Protein AF-A0A379V2P6-F1 (afdb_monomer_lite)

Radius of gyration: 12.59 Å; chains: 1; bounding box: 32×20×28 Å

Secondary structure (DSSP, 8-state):
-BTTSHHHHHHGGG--S----EESSTT-SEEEEEEEEETTEEEEEEEETTS--EEEEESS-SHHHHHHHHTT--

InterPro domains:
  IPR036565 Mur-like, catalytic domain superfamily [G3DSA:3.40.1190.10] (1-73)
  IPR036565 Mur-like, catalytic domain superfamily [SSF53623] (1-71)
  IPR050061 Peptidoglycan biosynthesis MurCDEF [PTHR43445] (1-71)

Organism: Salmonella enterica I (NCBI:txid59201)

Foldseek 3Di:
DECVDVVCVVCVVVPPDDDQYEYCDPPGQWHWADWDDDPQWTWTWIDHPPDDIDIDIGSHDDPVVVRVVSRPDD

Sequence (74 aa):
MCVDDPVIRELLPRVGRQTTTYGFSEDADVRVEDYQQIGPQGHFTLLRQGMPDLHVTLNAPGRHNALNAAAQWR

pLDDT: mean 94.89, std 5.25, range [61.75, 98.62]

Structure (mmCIF, N/CA/C/O backbone):
data_AF-A0A379V2P6-F1
#
_entry.id   AF-A0A379V2P6-F1
#
loop_
_atom_site.group_PDB
_atom_site.id
_atom_site.type_symbol
_atom_site.label_atom_id
_atom_site.label_alt_id
_atom_site.label_comp_id
_atom_site.label_asym_id
_atom_site.label_entity_id
_atom_site.label_seq_id
_atom_site.pdbx_PDB_ins_code
_atom_site.Cartn_x
_atom_site.Cartn_y
_atom_site.Cartn_z
_atom_site.occupancy
_atom_site.B_iso_or_equiv
_atom_site.auth_seq_id
_atom_site.auth_comp_id
_atom_site.auth_asym_id
_atom_site.auth_atom_id
_atom_site.pdbx_PDB_model_num
ATOM 1 N N . MET A 1 1 ? -6.627 -7.816 5.996 1.00 92.62 1 MET A N 1
ATOM 2 C CA . MET A 1 1 ? -7.476 -8.344 4.906 1.00 92.62 1 MET A CA 1
ATOM 3 C C . MET A 1 1 ? -7.505 -7.319 3.791 1.00 92.62 1 MET A C 1
ATOM 5 O O . MET A 1 1 ? -7.633 -6.141 4.099 1.00 92.62 1 MET A O 1
ATOM 9 N N . CYS A 1 2 ? -7.326 -7.741 2.538 1.00 95.94 2 CYS A N 1
ATOM 10 C CA . CYS A 1 2 ? -7.253 -6.803 1.420 1.00 95.94 2 CYS A CA 1
ATOM 11 C C . CYS A 1 2 ? -8.646 -6.245 1.088 1.00 95.94 2 CYS A C 1
ATOM 13 O O . CYS A 1 2 ? -9.511 -7.019 0.696 1.00 95.94 2 CYS A O 1
ATOM 15 N N . VAL A 1 3 ? -8.872 -4.938 1.245 1.00 96.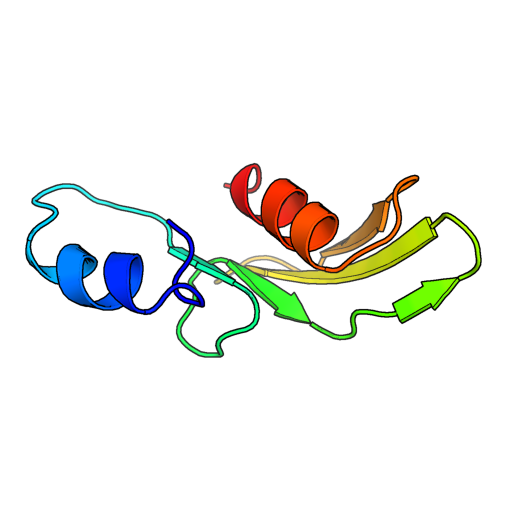44 3 VAL A N 1
ATOM 16 C CA . VAL A 1 3 ? -10.176 -4.293 0.950 1.00 96.44 3 VAL A CA 1
ATOM 17 C C . VAL A 1 3 ? -10.350 -3.896 -0.517 1.00 96.44 3 VAL A C 1
ATOM 19 O O . VAL A 1 3 ? -11.439 -3.477 -0.912 1.00 96.44 3 VAL A O 1
ATOM 22 N N . ASP A 1 4 ? -9.298 -4.043 -1.324 1.00 95.88 4 ASP A N 1
ATOM 23 C CA . ASP A 1 4 ? -9.357 -3.834 -2.775 1.00 95.88 4 ASP A CA 1
ATOM 24 C C . ASP A 1 4 ? -10.011 -5.021 -3.498 1.00 95.88 4 ASP A C 1
ATOM 26 O O . ASP A 1 4 ? -10.450 -4.890 -4.639 1.00 95.88 4 ASP A O 1
ATOM 30 N N . ASP A 1 5 ? -10.081 -6.185 -2.843 1.00 96.00 5 ASP A N 1
ATOM 31 C CA . ASP A 1 5 ? -10.813 -7.340 -3.348 1.00 96.00 5 ASP A CA 1
ATOM 32 C C . ASP A 1 5 ? -12.304 -7.204 -2.968 1.00 96.00 5 ASP A C 1
ATOM 34 O O . ASP A 1 5 ? -12.633 -7.137 -1.777 1.00 96.00 5 ASP A O 1
ATOM 38 N N . PRO A 1 6 ? -13.226 -7.166 -3.948 1.00 94.4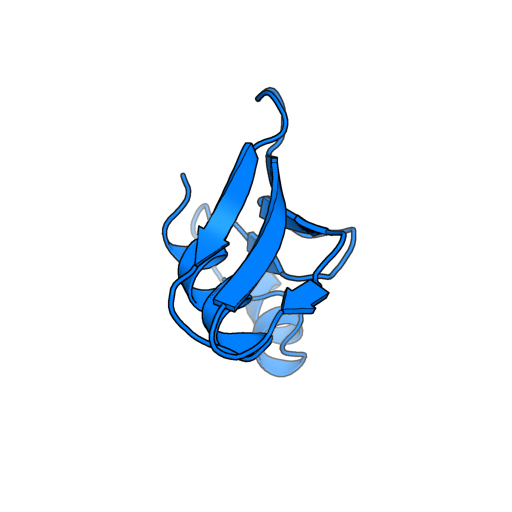4 6 PRO A N 1
ATOM 39 C CA . PRO A 1 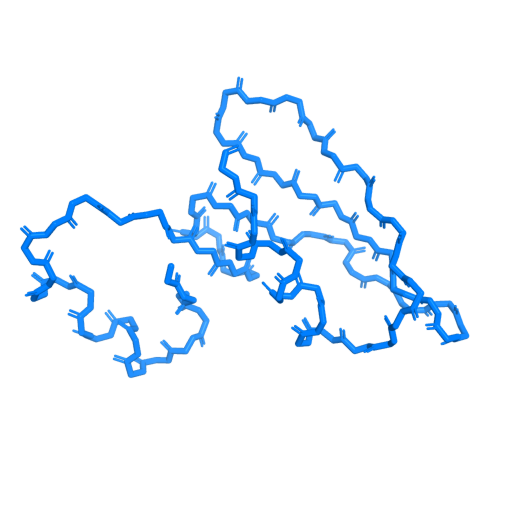6 ? -14.646 -6.944 -3.686 1.00 94.44 6 PRO A CA 1
ATOM 40 C C . PRO A 1 6 ? -15.300 -8.093 -2.909 1.00 94.44 6 PRO A C 1
ATOM 42 O O . PRO A 1 6 ? -16.189 -7.842 -2.097 1.00 94.44 6 PRO A O 1
ATOM 45 N N . VAL A 1 7 ? -14.844 -9.334 -3.101 1.00 96.19 7 VAL A N 1
ATOM 46 C CA . VAL A 1 7 ? -15.352 -10.501 -2.365 1.00 96.19 7 VAL A CA 1
ATOM 47 C C . VAL A 1 7 ? -14.910 -10.414 -0.910 1.00 96.19 7 VAL A C 1
ATOM 49 O O . VAL A 1 7 ? -15.709 -10.622 0.002 1.00 96.19 7 VAL A O 1
ATOM 52 N N . ILE A 1 8 ? -13.649 -10.051 -0.663 1.00 94.75 8 ILE A N 1
ATOM 53 C CA . ILE A 1 8 ? -13.166 -9.818 0.702 1.00 94.75 8 ILE A CA 1
ATOM 54 C C . ILE A 1 8 ? -13.941 -8.679 1.362 1.00 94.75 8 ILE A C 1
ATOM 56 O O . ILE A 1 8 ? -14.377 -8.829 2.505 1.00 94.75 8 ILE A O 1
ATOM 60 N N . ARG A 1 9 ? -14.153 -7.572 0.646 1.00 94.44 9 ARG A N 1
ATOM 61 C CA . ARG A 1 9 ? -14.918 -6.418 1.130 1.00 94.44 9 ARG A CA 1
ATOM 62 C C . ARG A 1 9 ? -16.346 -6.800 1.531 1.00 94.44 9 ARG A C 1
ATOM 64 O O . ARG A 1 9 ? -16.796 -6.391 2.597 1.00 94.44 9 ARG A O 1
ATOM 71 N N . GLU A 1 10 ? -17.026 -7.628 0.740 1.00 95.00 10 GLU A N 1
ATOM 72 C CA . GLU A 1 10 ? -18.365 -8.148 1.057 1.00 95.00 10 GLU A CA 1
ATOM 73 C C . GLU A 1 10 ? -18.369 -9.052 2.302 1.00 95.00 10 GLU A C 1
ATOM 75 O O . GLU A 1 10 ? -19.313 -9.040 3.096 1.00 95.00 10 GLU A O 1
ATOM 80 N N . LEU A 1 11 ? -17.308 -9.835 2.503 1.00 93.25 11 LEU A N 1
ATOM 81 C CA . LEU A 1 11 ? -17.209 -10.776 3.619 1.00 93.25 11 LEU A CA 1
ATOM 82 C C . LEU A 1 11 ? -16.795 -10.121 4.943 1.00 93.25 11 LEU A C 1
ATOM 84 O O . LEU A 1 11 ? -17.103 -10.679 5.999 1.00 93.25 11 LEU A O 1
ATOM 88 N N . LEU A 1 12 ? -16.132 -8.959 4.921 1.00 92.25 12 LEU A N 1
ATOM 89 C CA . LEU A 1 12 ? -15.605 -8.283 6.117 1.00 92.25 12 LEU A CA 1
ATOM 90 C C . LEU A 1 12 ? -16.623 -8.105 7.259 1.00 92.25 12 LEU A C 1
ATOM 92 O O . LEU A 1 12 ? -16.276 -8.463 8.386 1.00 92.25 12 LEU A O 1
ATOM 96 N N . PRO A 1 13 ? -17.877 -7.658 7.028 1.00 90.88 13 PRO A N 1
ATOM 97 C CA . PRO A 1 13 ? -18.869 -7.502 8.099 1.00 90.88 13 PRO A CA 1
ATOM 98 C C . PRO A 1 13 ? -19.206 -8.806 8.836 1.00 90.88 13 PRO A C 1
ATOM 100 O O . PRO A 1 13 ? -19.721 -8.782 9.951 1.00 90.88 13 PRO A O 1
ATOM 103 N N . ARG A 1 14 ? -18.933 -9.960 8.216 1.00 92.94 14 ARG A N 1
ATOM 104 C CA . ARG A 1 14 ? -19.206 -11.294 8.770 1.00 92.94 14 ARG A CA 1
ATOM 105 C C . ARG A 1 14 ? -18.024 -11.844 9.573 1.00 92.94 14 ARG A C 1
ATOM 107 O O . ARG A 1 14 ? -18.145 -12.901 10.194 1.00 92.94 14 ARG A O 1
ATOM 114 N N . VAL A 1 15 ? -16.879 -11.159 9.571 1.00 89.69 15 VAL A N 1
ATOM 115 C CA . VAL A 1 15 ? -15.684 -11.558 10.318 1.00 89.69 15 VAL A CA 1
ATOM 116 C C . VAL A 1 15 ? -15.817 -11.081 11.765 1.00 89.69 15 VAL A C 1
ATOM 118 O O . VAL A 1 15 ? -15.547 -9.932 12.088 1.00 89.69 15 VAL A O 1
ATOM 121 N N . GLY A 1 16 ? -16.206 -11.980 12.672 1.00 87.19 16 GLY A N 1
ATOM 122 C CA . GLY A 1 16 ? -16.395 -11.683 14.103 1.00 87.19 16 GLY A CA 1
ATOM 123 C C . GLY A 1 16 ? -15.104 -11.485 14.913 1.00 87.19 16 GLY A C 1
ATOM 124 O O . GLY A 1 16 ? -15.046 -11.885 16.073 1.00 87.19 16 GLY A O 1
ATOM 125 N N . ARG A 1 17 ? -14.034 -10.962 14.305 1.00 88.75 17 ARG A N 1
ATOM 126 C CA . ARG A 1 17 ? -12.711 -10.784 14.927 1.00 88.75 17 ARG A CA 1
ATOM 127 C C . ARG A 1 17 ? -12.127 -9.442 14.513 1.00 88.75 17 ARG A C 1
ATOM 129 O O . ARG A 1 17 ? -12.298 -9.030 13.367 1.00 88.75 17 ARG A O 1
ATOM 136 N N . GLN A 1 18 ? -11.356 -8.817 15.402 1.00 85.50 18 GLN A N 1
ATOM 137 C CA . GLN A 1 18 ? -10.589 -7.628 15.039 1.00 85.50 18 GLN A CA 1
ATOM 138 C C . GLN A 1 18 ? -9.628 -7.962 13.891 1.00 85.50 18 GLN A C 1
ATOM 140 O O . GLN A 1 18 ? -8.807 -8.877 13.993 1.00 85.50 18 GLN A O 1
ATOM 145 N N . THR A 1 19 ? -9.754 -7.220 12.797 1.00 90.19 19 THR A N 1
ATOM 146 C CA . THR A 1 19 ? -9.012 -7.443 11.558 1.00 90.19 19 THR A CA 1
ATOM 147 C C . THR A 1 19 ? -8.416 -6.123 11.105 1.00 90.19 19 THR A C 1
ATOM 149 O O . THR A 1 19 ? -9.150 -5.159 10.953 1.00 90.19 19 THR A O 1
ATOM 152 N N . THR A 1 20 ? -7.110 -6.098 10.846 1.00 92.88 20 THR A N 1
ATOM 153 C CA . THR A 1 20 ? -6.457 -4.969 10.173 1.00 92.88 20 THR A CA 1
ATOM 154 C C . THR A 1 20 ? -6.646 -5.120 8.668 1.00 92.88 20 THR A C 1
ATOM 156 O O . THR A 1 20 ? -6.296 -6.158 8.086 1.00 92.88 20 THR A O 1
ATOM 159 N N . THR A 1 21 ? -7.239 -4.125 8.030 1.00 95.75 21 THR A N 1
ATOM 160 C CA . THR A 1 21 ? -7.437 -4.049 6.583 1.00 95.75 21 THR A CA 1
ATOM 161 C C . THR A 1 21 ? -6.241 -3.397 5.893 1.00 95.75 21 THR A C 1
ATOM 163 O O . THR A 1 21 ? -5.511 -2.615 6.492 1.00 95.75 21 THR A O 1
ATOM 166 N N . TYR A 1 22 ? -5.990 -3.767 4.640 1.00 97.38 22 TYR A N 1
ATOM 167 C CA . TYR A 1 22 ? -4.914 -3.173 3.848 1.00 97.38 22 TYR A CA 1
ATOM 168 C C . TYR A 1 22 ? -5.321 -3.043 2.381 1.00 97.38 22 TYR A C 1
ATOM 170 O O . TYR A 1 22 ? -6.182 -3.790 1.909 1.00 97.38 22 TYR A O 1
ATOM 178 N N . GLY A 1 23 ? -4.702 -2.124 1.647 1.00 97.62 23 GLY A N 1
ATOM 179 C CA . GLY A 1 23 ? -4.999 -1.934 0.229 1.00 97.62 23 GLY A CA 1
ATOM 180 C C . GLY A 1 23 ? -4.531 -0.594 -0.319 1.00 97.62 23 GLY A C 1
ATOM 181 O O . GLY A 1 23 ? -3.898 0.192 0.378 1.00 97.62 23 GLY A O 1
ATOM 182 N N . PHE A 1 24 ? -4.862 -0.338 -1.577 1.00 97.88 24 PHE A N 1
ATOM 183 C CA . PHE A 1 24 ? -4.816 0.983 -2.201 1.00 97.88 24 PHE A CA 1
ATOM 184 C C . PHE A 1 24 ? -6.065 1.814 -1.880 1.00 97.88 24 PHE A C 1
ATOM 186 O O . PHE A 1 24 ? -6.055 3.026 -2.079 1.00 97.88 24 PHE A O 1
ATOM 193 N N . SER A 1 25 ? -7.145 1.178 -1.420 1.00 97.19 25 SER A N 1
ATOM 194 C CA . SER A 1 25 ? -8.382 1.872 -1.064 1.00 97.19 25 SER A CA 1
ATOM 195 C C . SER A 1 25 ? -8.182 2.841 0.108 1.00 97.19 25 SER A C 1
ATOM 197 O O . SER A 1 25 ? -7.424 2.577 1.043 1.00 97.19 25 SER A O 1
ATOM 199 N N . GLU A 1 26 ? -8.888 3.972 0.072 1.00 95.50 26 GLU A N 1
ATOM 200 C CA . GLU A 1 26 ? -8.803 5.016 1.104 1.00 95.50 26 GLU A CA 1
ATOM 201 C C . GLU A 1 26 ? -9.329 4.569 2.473 1.00 95.50 26 GLU A C 1
ATOM 203 O O . GLU A 1 26 ? -8.909 5.093 3.500 1.00 95.50 26 GLU A O 1
ATOM 208 N N . ASP A 1 27 ? -10.210 3.571 2.484 1.00 94.69 27 ASP A N 1
ATOM 209 C CA . ASP A 1 27 ? -10.838 3.000 3.673 1.00 94.69 27 ASP A CA 1
ATOM 210 C C . ASP A 1 27 ? -10.057 1.824 4.287 1.00 94.69 27 ASP A C 1
ATOM 212 O O . ASP A 1 27 ? -10.570 1.149 5.177 1.00 94.69 27 ASP A O 1
ATOM 216 N N . ALA A 1 28 ? -8.825 1.566 3.836 1.00 96.06 28 ALA A N 1
ATOM 217 C CA . ALA A 1 28 ? -7.947 0.575 4.453 1.00 96.06 28 ALA A CA 1
ATOM 218 C C . ALA A 1 28 ? -7.226 1.131 5.698 1.00 96.06 28 ALA A C 1
ATOM 220 O O . ALA A 1 28 ? -6.781 2.278 5.704 1.00 96.06 28 ALA A O 1
ATOM 221 N N . ASP A 1 29 ? -7.013 0.297 6.722 1.00 95.50 29 ASP A N 1
ATOM 222 C CA . ASP A 1 29 ? -6.236 0.672 7.920 1.00 95.50 29 ASP A CA 1
ATOM 223 C C . ASP A 1 29 ? -4.745 0.893 7.599 1.00 95.50 29 ASP A C 1
ATOM 225 O O . ASP A 1 29 ? -4.096 1.770 8.177 1.00 95.50 29 ASP A O 1
ATOM 229 N N . VAL A 1 30 ? -4.204 0.090 6.674 1.00 97.25 30 VAL A N 1
ATOM 230 C CA . VAL A 1 30 ? -2.855 0.226 6.106 1.00 97.25 30 VAL A CA 1
ATOM 231 C C . VAL A 1 30 ? -2.970 0.498 4.610 1.00 97.25 30 VAL A C 1
ATOM 233 O O . VAL A 1 30 ? -3.373 -0.376 3.837 1.00 97.25 30 VAL A O 1
ATOM 236 N N . ARG A 1 31 ? -2.595 1.704 4.189 1.00 97.94 31 ARG A N 1
ATOM 237 C CA . ARG A 1 31 ? -2.784 2.164 2.808 1.00 97.94 31 ARG A CA 1
ATOM 238 C C . ARG A 1 31 ? -1.472 2.170 2.045 1.00 97.94 31 ARG A C 1
ATOM 240 O O . ARG A 1 31 ? -0.457 2.613 2.574 1.00 97.94 31 ARG A O 1
ATOM 247 N N . VAL A 1 32 ? -1.511 1.704 0.802 1.00 98.25 32 VAL A N 1
ATOM 248 C CA . VAL A 1 32 ? -0.417 1.839 -0.164 1.00 98.25 32 VAL A CA 1
ATOM 249 C C . VAL A 1 32 ? -0.680 3.073 -1.023 1.00 98.25 32 VAL A C 1
ATOM 251 O O . VAL A 1 32 ? -1.651 3.098 -1.778 1.00 98.25 32 VAL A O 1
ATOM 254 N N . GLU A 1 33 ? 0.203 4.063 -0.952 1.00 98.19 33 GLU A N 1
ATOM 255 C CA . GLU A 1 33 ? 0.167 5.275 -1.777 1.00 98.19 33 GLU A CA 1
ATOM 256 C C . GLU A 1 33 ? 1.421 5.419 -2.646 1.00 98.19 33 GLU A C 1
ATOM 258 O O . GLU A 1 33 ? 2.432 4.744 -2.434 1.00 98.19 33 GLU A O 1
ATOM 263 N N . ASP A 1 34 ? 1.328 6.287 -3.658 1.00 97.69 34 ASP A N 1
ATOM 264 C CA . ASP A 1 34 ? 2.435 6.694 -4.533 1.00 97.69 34 ASP A CA 1
ATOM 265 C C . ASP A 1 34 ? 3.228 5.535 -5.146 1.00 97.69 34 ASP A C 1
ATOM 267 O O . ASP A 1 34 ? 4.447 5.603 -5.307 1.00 97.69 34 ASP A O 1
ATOM 271 N N . TYR A 1 35 ? 2.538 4.446 -5.501 1.00 98.31 35 TYR A N 1
ATOM 272 C CA . TYR A 1 35 ? 3.207 3.301 -6.101 1.00 98.31 35 TYR A CA 1
ATOM 273 C C . TYR A 1 35 ? 3.821 3.668 -7.454 1.00 98.31 35 TYR A C 1
ATOM 275 O O . TYR A 1 35 ? 3.119 3.980 -8.418 1.00 98.31 35 TYR A O 1
ATOM 283 N N . GLN A 1 36 ? 5.138 3.539 -7.537 1.00 98.12 36 GLN A N 1
ATOM 284 C CA . GLN A 1 36 ? 5.926 3.679 -8.749 1.00 98.12 36 GLN A CA 1
ATOM 285 C C . GLN A 1 36 ? 6.799 2.448 -8.936 1.00 98.12 36 GLN A C 1
ATOM 287 O O . GLN A 1 36 ? 7.348 1.897 -7.986 1.00 98.12 36 GLN A O 1
ATOM 292 N N . GLN A 1 37 ? 6.962 2.020 -10.181 1.00 98.06 37 GLN A N 1
ATOM 293 C CA . GLN A 1 37 ? 7.883 0.943 -10.512 1.00 98.06 37 GLN A CA 1
ATOM 294 C C . GLN A 1 37 ? 9.086 1.513 -11.261 1.00 98.06 37 GLN A C 1
ATOM 296 O O . GLN A 1 37 ? 8.922 2.134 -12.310 1.00 98.06 37 GLN A O 1
ATOM 301 N N . ILE A 1 38 ? 10.289 1.270 -10.739 1.00 97.88 38 ILE A N 1
ATOM 302 C CA . ILE A 1 38 ? 11.558 1.662 -11.359 1.00 97.88 38 ILE A CA 1
ATOM 303 C C . ILE A 1 38 ? 12.333 0.379 -11.666 1.00 97.88 38 ILE A C 1
ATOM 305 O O . ILE A 1 38 ? 12.897 -0.272 -10.787 1.00 97.88 38 ILE A O 1
ATO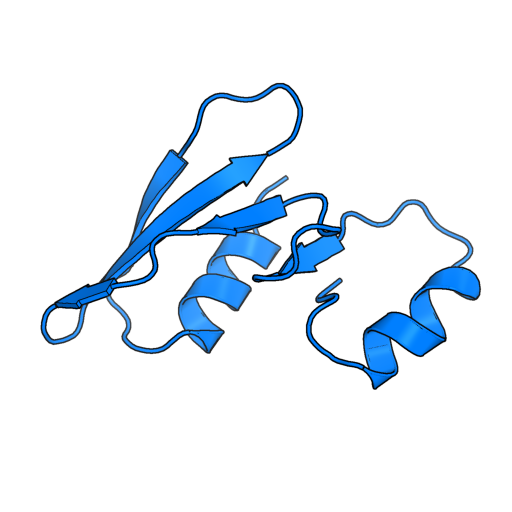M 309 N N . GLY A 1 39 ? 12.314 -0.031 -12.936 1.00 96.81 39 GLY A N 1
ATOM 310 C CA . GLY A 1 39 ? 12.896 -1.304 -13.363 1.00 96.81 39 GLY A CA 1
ATOM 311 C C . GLY A 1 39 ? 12.265 -2.497 -12.620 1.00 96.81 39 GLY A C 1
ATOM 312 O O . GLY A 1 39 ? 11.044 -2.670 -12.694 1.00 96.81 39 GLY A O 1
ATOM 313 N N . PRO A 1 40 ? 13.063 -3.332 -11.921 1.00 97.25 40 PRO A N 1
ATOM 314 C CA . PRO A 1 40 ? 12.559 -4.467 -11.149 1.00 97.25 40 PRO A CA 1
ATOM 315 C C . PRO A 1 40 ? 12.094 -4.091 -9.731 1.00 97.25 40 PRO A C 1
ATOM 317 O O . PRO A 1 40 ? 11.666 -4.977 -8.991 1.00 97.25 40 PRO A O 1
ATOM 320 N N . GLN A 1 41 ? 12.205 -2.821 -9.329 1.00 98.50 41 GLN A N 1
ATOM 321 C CA . GLN A 1 41 ? 11.880 -2.369 -7.979 1.00 98.50 41 GLN A CA 1
ATOM 322 C C . GLN A 1 41 ? 10.523 -1.660 -7.936 1.00 98.50 41 GLN A C 1
ATOM 324 O O . GLN A 1 41 ? 10.182 -0.882 -8.828 1.00 98.50 41 GLN A O 1
ATOM 329 N N . GLY A 1 42 ? 9.748 -1.924 -6.887 1.00 98.31 42 GLY A N 1
ATOM 330 C CA . GLY A 1 42 ? 8.550 -1.167 -6.536 1.00 98.31 42 GLY A CA 1
ATOM 331 C C . GLY A 1 42 ? 8.851 -0.177 -5.413 1.00 98.31 42 GLY A C 1
ATOM 332 O O . GLY A 1 42 ? 9.409 -0.564 -4.391 1.00 98.31 42 GLY A O 1
ATOM 333 N N . HIS A 1 43 ? 8.453 1.076 -5.584 1.00 98.62 43 HIS A N 1
ATOM 334 C CA . HIS A 1 43 ? 8.577 2.157 -4.610 1.00 98.62 43 HIS A CA 1
ATOM 335 C C . HIS A 1 43 ? 7.179 2.627 -4.225 1.00 98.62 43 HIS A C 1
ATOM 337 O O . HIS A 1 43 ? 6.344 2.803 -5.106 1.00 98.62 43 HIS A O 1
ATOM 343 N N . PHE A 1 44 ? 6.894 2.776 -2.937 1.00 98.50 44 PHE A N 1
ATOM 344 C CA . PHE A 1 44 ? 5.581 3.216 -2.455 1.00 98.50 44 PHE A CA 1
ATOM 345 C C . PHE A 1 44 ? 5.666 3.708 -1.015 1.00 98.50 44 PHE A C 1
ATOM 347 O O . PHE A 1 44 ? 6.642 3.439 -0.312 1.00 98.50 44 PHE A O 1
ATOM 354 N N . THR A 1 45 ? 4.618 4.385 -0.564 1.00 98.50 45 THR A N 1
ATOM 355 C CA . THR A 1 45 ? 4.466 4.827 0.821 1.00 98.50 45 THR A CA 1
ATOM 356 C C . THR A 1 45 ? 3.389 3.993 1.507 1.00 98.50 45 THR A C 1
ATOM 358 O O . THR A 1 45 ? 2.328 3.743 0.939 1.00 98.50 45 THR A O 1
ATOM 361 N N . LEU A 1 46 ? 3.664 3.534 2.728 1.00 97.75 46 LEU A N 1
ATOM 362 C CA . LEU A 1 46 ? 2.674 2.923 3.606 1.00 97.75 46 LEU A CA 1
ATOM 363 C C . LEU A 1 46 ? 2.188 3.942 4.631 1.00 97.75 46 LEU A C 1
ATOM 365 O O . LEU A 1 46 ? 2.965 4.392 5.478 1.00 97.75 46 LEU A O 1
ATOM 369 N N . LEU A 1 47 ? 0.893 4.241 4.583 1.00 97.44 47 LEU A N 1
ATOM 370 C CA . LEU A 1 47 ? 0.214 5.059 5.582 1.00 97.44 47 LEU A CA 1
ATOM 371 C C . LEU A 1 47 ? -0.474 4.155 6.597 1.00 97.44 47 LEU A C 1
ATOM 373 O O . LEU A 1 47 ? -1.191 3.222 6.229 1.00 97.44 47 LEU A O 1
ATOM 377 N N . ARG A 1 48 ? -0.243 4.425 7.880 1.00 94.81 48 ARG A N 1
ATOM 378 C CA . ARG A 1 48 ? -0.787 3.650 9.003 1.00 94.81 48 ARG A CA 1
ATOM 379 C C . ARG A 1 48 ? -1.291 4.625 10.054 1.00 94.81 48 ARG A C 1
ATOM 381 O O . ARG A 1 48 ? -0.598 5.586 10.384 1.00 94.81 48 ARG A O 1
ATOM 388 N N . GLN A 1 49 ? -2.485 4.384 10.585 1.00 89.25 49 G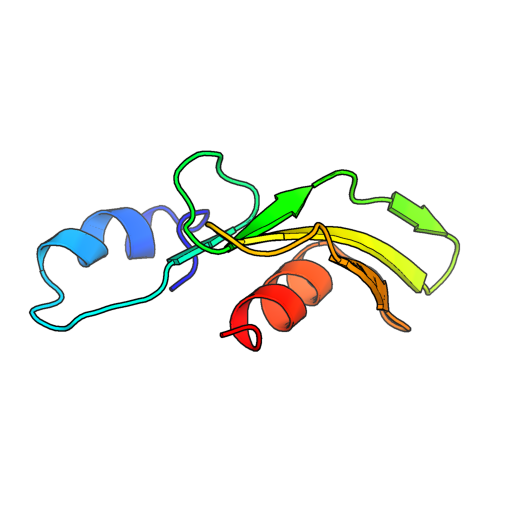LN A N 1
ATOM 389 C CA . GLN A 1 49 ? -3.087 5.290 11.563 1.00 89.25 49 GLN A CA 1
ATOM 390 C C . GLN A 1 49 ? -2.179 5.494 12.785 1.00 89.25 49 GLN A C 1
ATOM 392 O O . GLN A 1 49 ? -1.745 4.537 13.422 1.00 89.25 49 GLN A O 1
ATOM 397 N N . GLY A 1 50 ? -1.901 6.760 13.113 1.00 91.00 50 GLY A N 1
ATOM 398 C CA . GLY A 1 50 ? -1.091 7.136 14.274 1.00 91.00 50 GLY A CA 1
ATOM 399 C C . GLY A 1 50 ? 0.407 6.838 14.150 1.00 91.00 50 GLY A C 1
ATOM 400 O O . GLY A 1 50 ? 1.125 6.985 15.138 1.00 91.00 50 GLY A O 1
ATOM 401 N N . MET A 1 51 ? 0.893 6.437 12.971 1.00 94.38 51 MET A N 1
ATOM 402 C CA . MET A 1 51 ? 2.314 6.199 12.717 1.00 94.38 51 MET A CA 1
ATOM 403 C C . MET A 1 51 ? 2.835 7.133 11.621 1.00 94.38 51 MET A C 1
ATOM 405 O O . MET A 1 51 ? 2.064 7.533 10.751 1.00 94.38 51 MET A O 1
ATOM 409 N N . PRO A 1 52 ? 4.142 7.445 11.613 1.00 96.44 52 PRO A N 1
ATOM 410 C CA . PRO A 1 52 ? 4.758 8.131 10.489 1.00 96.44 52 PRO A CA 1
ATOM 411 C C . PRO A 1 52 ? 4.643 7.328 9.192 1.00 96.44 52 PRO A C 1
ATOM 413 O O . PRO A 1 52 ? 4.671 6.087 9.199 1.00 96.44 52 PRO A O 1
ATOM 416 N N . ASP A 1 53 ? 4.595 8.056 8.085 1.00 97.31 53 ASP A N 1
ATOM 417 C CA . ASP A 1 53 ? 4.661 7.508 6.738 1.00 97.31 53 ASP A CA 1
ATOM 418 C C . ASP A 1 53 ? 5.925 6.663 6.569 1.00 97.31 53 ASP A C 1
ATOM 420 O O . ASP A 1 53 ? 7.017 7.023 7.021 1.00 97.31 53 ASP A O 1
ATOM 424 N N . LEU A 1 54 ? 5.775 5.508 5.925 1.00 96.88 54 LEU A N 1
ATOM 425 C CA . LEU A 1 54 ? 6.890 4.612 5.654 1.00 96.88 54 LEU A CA 1
ATOM 426 C C . LEU A 1 54 ? 7.112 4.479 4.159 1.00 96.88 54 LEU A C 1
ATOM 428 O O . LEU A 1 54 ? 6.334 3.834 3.463 1.00 96.88 54 LEU A O 1
ATOM 432 N N . HIS A 1 55 ? 8.230 5.014 3.689 1.00 98.00 55 HIS A N 1
ATOM 433 C CA . HIS A 1 55 ? 8.680 4.796 2.324 1.00 98.00 55 HIS A CA 1
ATOM 434 C C . HIS A 1 55 ? 9.309 3.409 2.192 1.00 98.00 55 HIS A C 1
ATOM 436 O O . HIS A 1 55 ? 10.227 3.043 2.930 1.00 98.00 55 HIS A O 1
ATOM 442 N N . VAL A 1 56 ? 8.818 2.637 1.232 1.00 97.38 56 VAL A N 1
ATOM 443 C CA . VAL A 1 56 ? 9.247 1.269 0.964 1.00 97.38 56 VAL A CA 1
ATOM 444 C C . VAL A 1 56 ? 9.864 1.208 -0.423 1.00 97.38 56 VAL A C 1
ATOM 446 O O . VAL A 1 56 ? 9.286 1.681 -1.397 1.00 97.38 56 VAL A O 1
ATOM 449 N N . THR A 1 57 ? 1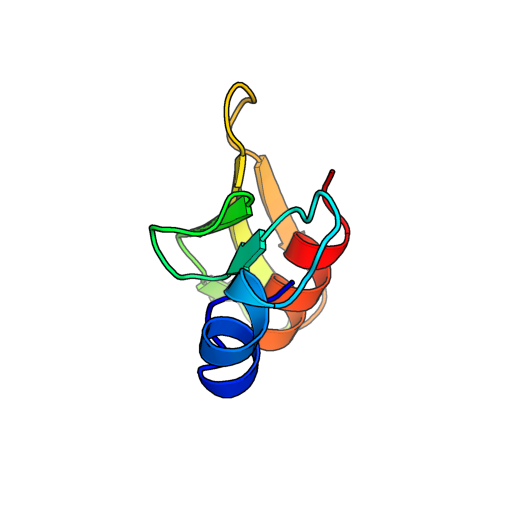1.035 0.581 -0.508 1.00 98.19 57 THR A N 1
ATOM 450 C CA . THR A 1 57 ? 11.592 0.076 -1.765 1.00 98.19 57 THR A CA 1
ATOM 451 C C . THR A 1 57 ? 11.603 -1.441 -1.695 1.00 98.19 57 THR A C 1
ATOM 453 O O . THR A 1 57 ? 12.210 -2.025 -0.799 1.00 98.19 57 THR A O 1
ATOM 456 N N . LEU A 1 58 ? 10.923 -2.081 -2.635 1.00 97.06 58 LEU A N 1
ATOM 457 C CA . LEU A 1 58 ? 10.796 -3.523 -2.728 1.00 97.06 58 LEU A CA 1
ATOM 458 C C . LEU A 1 58 ? 11.518 -4.014 -3.980 1.00 97.06 58 LEU A C 1
ATOM 460 O O . LEU A 1 58 ? 11.241 -3.539 -5.076 1.00 97.06 58 LEU A O 1
ATOM 464 N N . ASN A 1 59 ? 12.389 -5.016 -3.843 1.00 97.25 59 ASN A N 1
ATOM 465 C CA . ASN A 1 59 ? 13.077 -5.662 -4.972 1.00 97.25 59 ASN A CA 1
ATOM 466 C C . ASN A 1 59 ? 12.168 -6.650 -5.723 1.00 97.25 59 ASN A C 1
ATOM 468 O O . ASN A 1 59 ? 12.563 -7.778 -6.013 1.00 97.25 59 ASN A O 1
ATOM 472 N N . ALA A 1 60 ? 10.929 -6.246 -5.982 1.00 96.94 60 ALA A N 1
ATOM 473 C CA . ALA A 1 60 ? 9.971 -7.001 -6.765 1.00 96.94 60 ALA A CA 1
ATOM 474 C C . ALA A 1 60 ? 8.996 -6.037 -7.467 1.00 96.94 60 ALA A C 1
ATOM 476 O O . ALA A 1 60 ? 8.500 -5.101 -6.828 1.00 96.94 60 ALA A O 1
ATOM 477 N N . PRO A 1 61 ? 8.685 -6.264 -8.756 1.00 96.06 61 PRO A N 1
ATOM 478 C CA . PRO A 1 61 ? 7.760 -5.422 -9.503 1.00 96.06 61 PRO A CA 1
ATOM 479 C C . PRO A 1 61 ? 6.298 -5.768 -9.199 1.00 96.06 61 PRO A C 1
ATOM 481 O O . PRO A 1 61 ? 5.977 -6.858 -8.725 1.00 96.06 61 PRO A O 1
ATOM 484 N N . GLY A 1 62 ? 5.388 -4.867 -9.553 1.00 96.94 62 GLY A N 1
ATOM 485 C CA . GLY A 1 62 ? 3.946 -5.087 -9.497 1.00 96.94 62 GLY A CA 1
ATOM 486 C C . GLY A 1 62 ? 3.254 -4.674 -8.193 1.00 96.94 62 GLY A C 1
ATOM 487 O O . GLY A 1 62 ? 3.757 -4.828 -7.080 1.00 96.94 62 GLY A O 1
ATOM 488 N N . ARG A 1 63 ? 2.012 -4.203 -8.350 1.00 97.44 63 ARG A N 1
ATOM 489 C CA . ARG A 1 63 ? 1.138 -3.745 -7.257 1.00 97.44 63 ARG A CA 1
ATOM 490 C C . ARG A 1 63 ? 0.765 -4.849 -6.265 1.00 97.44 63 ARG A C 1
ATOM 492 O O . ARG A 1 63 ? 0.622 -4.568 -5.083 1.00 97.44 63 ARG A O 1
ATOM 499 N N . HIS A 1 64 ? 0.654 -6.102 -6.712 1.00 97.00 64 HIS A N 1
ATOM 500 C CA . HIS A 1 64 ? 0.379 -7.230 -5.814 1.00 97.00 64 HIS A CA 1
ATOM 501 C C . HIS A 1 64 ? 1.506 -7.437 -4.791 1.00 97.00 64 HIS A C 1
ATOM 503 O O . HIS A 1 64 ? 1.239 -7.776 -3.644 1.00 97.00 64 HIS A O 1
ATOM 509 N N . ASN A 1 65 ? 2.760 -7.169 -5.167 1.00 97.12 65 ASN A N 1
ATOM 510 C CA . ASN A 1 65 ? 3.886 -7.256 -4.242 1.00 97.12 65 ASN A CA 1
ATOM 511 C C . ASN A 1 65 ? 3.869 -6.117 -3.215 1.00 97.12 65 ASN A C 1
ATOM 513 O O . ASN A 1 65 ? 4.186 -6.350 -2.050 1.00 97.12 65 ASN A O 1
ATOM 517 N N . ALA A 1 66 ? 3.403 -4.924 -3.600 1.00 97.62 66 ALA A N 1
ATOM 518 C CA . ALA A 1 66 ? 3.128 -3.852 -2.644 1.00 97.62 66 ALA A CA 1
ATOM 519 C C . ALA A 1 66 ? 1.991 -4.224 -1.670 1.00 97.62 66 ALA A C 1
ATOM 521 O O . ALA A 1 66 ? 2.129 -4.012 -0.468 1.00 97.62 66 ALA A O 1
ATOM 522 N N . LEU A 1 67 ? 0.915 -4.863 -2.151 1.00 97.38 67 LEU A N 1
ATOM 523 C CA . LEU A 1 67 ? -0.156 -5.391 -1.289 1.00 97.38 67 LEU A CA 1
ATOM 524 C C . LEU A 1 67 ? 0.358 -6.459 -0.316 1.00 97.38 67 LEU A C 1
ATOM 526 O O . LEU A 1 67 ? 0.023 -6.426 0.865 1.00 97.38 67 LEU A O 1
ATOM 530 N N . ASN A 1 68 ? 1.216 -7.369 -0.781 1.00 96.31 68 ASN A N 1
ATOM 531 C CA . ASN A 1 68 ? 1.847 -8.383 0.066 1.00 96.31 68 ASN A CA 1
ATOM 532 C C . ASN A 1 68 ? 2.747 -7.763 1.141 1.00 96.31 68 ASN A C 1
ATOM 534 O O . ASN A 1 68 ? 2.821 -8.285 2.254 1.00 96.31 68 ASN A O 1
ATOM 538 N N . ALA A 1 69 ? 3.432 -6.663 0.820 1.00 95.38 69 ALA A N 1
ATOM 539 C CA . ALA A 1 69 ? 4.208 -5.907 1.793 1.00 95.38 69 ALA A CA 1
ATOM 540 C C . ALA A 1 69 ? 3.288 -5.227 2.819 1.00 95.38 69 ALA A C 1
ATOM 542 O O . ALA A 1 69 ? 3.511 -5.372 4.018 1.00 95.38 69 ALA A O 1
ATOM 543 N N . ALA A 1 70 ? 2.216 -4.560 2.376 1.00 96.25 70 ALA A N 1
ATOM 544 C CA . ALA A 1 70 ? 1.232 -3.931 3.261 1.00 96.25 70 ALA A CA 1
ATOM 545 C C . ALA A 1 70 ? 0.564 -4.940 4.211 1.00 96.25 70 ALA A C 1
ATOM 547 O O . ALA A 1 70 ? 0.335 -4.634 5.377 1.00 96.25 70 ALA A O 1
ATOM 548 N N . ALA A 1 71 ? 0.320 -6.169 3.747 1.00 94.25 71 ALA A N 1
ATOM 549 C CA . ALA A 1 71 ? -0.275 -7.240 4.544 1.00 94.25 71 ALA A CA 1
ATOM 550 C C . ALA A 1 71 ? 0.573 -7.680 5.753 1.00 94.25 71 ALA A C 1
ATOM 552 O O . ALA A 1 71 ? 0.028 -8.242 6.703 1.00 94.25 71 ALA A O 1
ATOM 553 N N . GLN A 1 72 ? 1.892 -7.472 5.703 1.00 89.62 72 GLN A N 1
ATOM 554 C CA . GLN A 1 72 ? 2.828 -7.848 6.770 1.00 89.62 72 GLN A CA 1
ATOM 555 C C . GLN A 1 72 ? 2.996 -6.749 7.819 1.00 89.62 72 GLN A C 1
ATOM 557 O O . GLN A 1 72 ? 3.575 -6.995 8.877 1.00 89.62 72 GLN A O 1
ATOM 562 N N . TRP A 1 73 ? 2.501 -5.546 7.534 1.00 78.00 73 TRP A N 1
ATOM 563 C CA . TRP A 1 73 ? 2.628 -4.414 8.431 1.00 78.00 73 TRP A CA 1
ATOM 564 C C . TRP A 1 73 ? 1.516 -4.415 9.471 1.00 78.00 73 TRP A C 1
ATOM 566 O O . TRP A 1 73 ? 0.328 -4.469 9.152 1.00 78.00 73 TRP A O 1
ATOM 576 N N . ARG A 1 74 ? 1.939 -4.361 10.731 1.00 61.75 74 ARG A N 1
ATOM 577 C CA . ARG A 1 74 ? 1.094 -4.213 11.908 1.00 61.75 74 ARG A CA 1
ATOM 578 C C . ARG A 1 74 ? 1.642 -3.110 12.795 1.00 61.75 74 ARG A C 1
ATOM 580 O O . ARG A 1 74 ? 2.879 -2.924 12.778 1.00 61.75 74 ARG A O 1
#